Protein AF-A0A4Q5PNE0-F1 (afdb_monomer_lite)

Foldseek 3Di:
DPDVPVVVVVVVVVVVVPPPPPPPPPQDAPEEQPDFDDPVQQVVQVVVVCVVPDPPADPVDQKDWPDDQDWKWFAAPVRHIYIWGKTWMAGPVVVDDDDPDDGDTDIWTWGDDPPHIHTDDCPRDPVMPPDD

pLDDT: mean 78.74, std 17.41, range [45.41, 97.12]

Sequence (132 aa):
MKIAAQVVVIALAAMLASFGAQSAPAEKLLIGAGPLPSDARAKAAILKNLQSRSDDLDRKKPFRVLSGPTLATGNTFGGSIEQAWLMCIVLNAEKISPGPRQLEGRPVYLRSRGRDVVVVPADNWQDSSPKC

Radius of gyration: 25.46 Å; chains: 1; bounding box: 71×44×66 Å

Secondary structure (DSSP, 8-state):
--SSHHHHHHHHHTTGGG-----------SB---SPPPHHHHHHHHHHHHHTT-TT--SS--EEEEEEEEEEEEE-TTS-EEEEEEEEEEESGGGSPSS-----PEEEEEEEETTEEEEEPGGGGTT-BS--

Structure (mmCIF, N/CA/C/O backbone):
data_AF-A0A4Q5PNE0-F1
#
_entry.id   AF-A0A4Q5PNE0-F1
#
loop_
_atom_site.group_PDB
_atom_site.id
_atom_site.type_symbol
_atom_site.label_atom_id
_atom_site.label_alt_id
_atom_site.label_comp_id
_atom_site.label_asym_id
_atom_site.label_entity_id
_atom_site.label_seq_id
_atom_site.pdbx_PDB_ins_code
_atom_site.Cartn_x
_atom_site.Cartn_y
_atom_site.Cartn_z
_atom_site.occupancy
_atom_site.B_iso_or_equiv
_atom_site.auth_seq_id
_atom_site.auth_comp_id
_atom_site.auth_asym_id
_atom_site.auth_atom_id
_atom_site.pdbx_PDB_model_num
ATOM 1 N N . MET A 1 1 ? 56.564 31.619 -40.894 1.00 47.84 1 MET A N 1
ATOM 2 C CA . MET A 1 1 ? 56.207 30.334 -40.247 1.00 47.84 1 MET A CA 1
ATOM 3 C C . MET A 1 1 ? 55.262 30.590 -39.072 1.00 47.84 1 MET A C 1
ATOM 5 O O . MET A 1 1 ? 55.737 30.754 -37.963 1.00 47.84 1 MET A O 1
ATOM 9 N N . LYS A 1 2 ? 53.946 30.721 -39.295 1.00 47.00 2 LYS A N 1
ATOM 10 C CA . LYS A 1 2 ? 52.963 30.963 -38.208 1.00 47.00 2 LYS A CA 1
ATOM 11 C C . LYS A 1 2 ? 51.552 30.421 -38.502 1.00 47.00 2 LYS A C 1
ATOM 13 O O . LYS A 1 2 ? 50.599 30.849 -37.876 1.00 47.00 2 LYS A O 1
ATOM 18 N N . ILE A 1 3 ? 51.407 29.496 -39.457 1.00 48.62 3 ILE A N 1
ATOM 19 C CA . ILE A 1 3 ? 50.078 29.043 -39.922 1.00 48.62 3 ILE A CA 1
ATOM 20 C C . ILE A 1 3 ? 49.824 27.556 -39.602 1.00 48.62 3 ILE A C 1
ATOM 22 O O . ILE A 1 3 ? 48.686 27.149 -39.420 1.00 48.62 3 ILE A O 1
ATOM 26 N N . ALA A 1 4 ? 50.873 26.744 -39.417 1.00 47.47 4 ALA A N 1
ATOM 27 C CA . ALA A 1 4 ? 50.720 25.306 -39.166 1.00 47.47 4 ALA A CA 1
ATOM 28 C C . ALA A 1 4 ? 50.311 24.947 -37.720 1.00 47.47 4 ALA A C 1
ATOM 30 O O . ALA A 1 4 ? 49.753 23.881 -37.489 1.00 47.47 4 ALA A O 1
ATOM 31 N N . ALA A 1 5 ? 50.556 25.826 -36.740 1.00 48.59 5 ALA A N 1
ATOM 32 C CA . ALA A 1 5 ? 50.351 25.506 -35.322 1.00 48.59 5 ALA A CA 1
ATOM 33 C C . ALA A 1 5 ? 48.897 25.675 -34.835 1.00 48.59 5 ALA A C 1
ATOM 35 O O . ALA A 1 5 ? 48.521 25.076 -33.834 1.00 48.59 5 ALA A O 1
ATOM 36 N N . GLN A 1 6 ? 48.064 26.462 -35.527 1.00 45.41 6 GLN A N 1
ATOM 37 C CA . GLN A 1 6 ? 46.681 26.724 -35.093 1.00 45.41 6 GLN A CA 1
ATOM 38 C C . GLN A 1 6 ? 45.673 25.668 -35.562 1.00 45.41 6 GLN A C 1
ATOM 40 O O . GLN A 1 6 ? 44.632 25.502 -34.933 1.00 45.41 6 GLN A O 1
ATOM 45 N N . VAL A 1 7 ? 45.982 24.913 -36.620 1.00 47.47 7 VAL A N 1
ATOM 46 C CA . VAL A 1 7 ? 45.052 23.916 -37.182 1.00 47.47 7 VAL A CA 1
ATOM 47 C C . VAL A 1 7 ? 45.009 22.634 -36.338 1.00 47.47 7 VAL A C 1
ATOM 49 O O . VAL A 1 7 ? 43.976 21.978 -36.257 1.00 47.47 7 VAL A O 1
ATOM 52 N N . VAL A 1 8 ? 46.096 22.304 -35.634 1.00 48.59 8 VAL A N 1
ATOM 53 C CA . VAL A 1 8 ? 46.190 21.074 -34.824 1.00 48.59 8 VAL A CA 1
ATOM 54 C C . VAL A 1 8 ? 45.417 21.186 -33.502 1.00 48.59 8 VAL A C 1
ATOM 56 O O . VAL A 1 8 ? 44.861 20.202 -33.023 1.00 48.59 8 VAL A O 1
ATOM 59 N N . VAL A 1 9 ? 45.312 22.389 -32.930 1.00 47.66 9 VAL A N 1
ATOM 60 C CA . VAL A 1 9 ? 44.654 22.597 -31.626 1.00 47.66 9 VAL A CA 1
ATOM 61 C C . VAL A 1 9 ? 43.128 22.480 -31.728 1.00 47.66 9 VAL A C 1
ATOM 63 O O . VAL A 1 9 ? 42.483 21.983 -30.807 1.00 47.66 9 VAL A O 1
ATOM 66 N N . ILE A 1 10 ? 42.543 22.859 -32.867 1.00 49.69 10 ILE A N 1
ATOM 67 C CA . ILE A 1 10 ? 41.087 22.793 -33.074 1.00 49.69 10 ILE A CA 1
ATOM 68 C C . ILE A 1 10 ? 40.624 21.340 -33.286 1.00 49.69 10 ILE A C 1
ATOM 70 O O . ILE A 1 10 ? 39.533 20.970 -32.854 1.00 49.69 10 ILE A O 1
ATOM 74 N N . ALA A 1 11 ? 41.470 20.485 -33.870 1.00 47.22 11 ALA A N 1
ATOM 75 C CA . ALA A 1 11 ? 41.135 19.082 -34.113 1.00 47.22 11 ALA A CA 1
ATOM 76 C C . ALA A 1 11 ? 41.096 18.229 -32.827 1.00 47.22 11 ALA A C 1
ATOM 78 O O . ALA A 1 11 ? 40.322 17.276 -32.753 1.00 47.22 11 ALA A O 1
ATOM 79 N N . LEU A 1 12 ? 41.877 18.577 -31.795 1.00 47.09 12 LEU A N 1
ATOM 80 C CA . LEU A 1 12 ? 41.923 17.805 -30.546 1.00 47.09 12 LEU A CA 1
ATOM 81 C C . LEU A 1 12 ? 40.760 18.122 -29.586 1.00 47.09 12 LEU A C 1
ATOM 83 O O . LEU A 1 12 ? 40.341 17.257 -28.820 1.00 47.09 12 LEU A O 1
ATOM 87 N N . ALA A 1 13 ? 40.202 19.336 -29.642 1.00 48.44 13 ALA A N 1
ATOM 88 C CA . ALA A 1 13 ? 39.085 19.737 -28.781 1.00 48.44 13 ALA A CA 1
ATOM 89 C C . ALA A 1 13 ? 37.738 19.119 -29.208 1.00 48.44 13 ALA A C 1
ATOM 91 O O . ALA A 1 13 ? 36.840 18.964 -28.383 1.00 48.44 13 ALA A O 1
ATOM 92 N N . ALA A 1 14 ? 37.603 18.712 -30.474 1.00 50.16 14 ALA A N 1
ATOM 93 C CA . ALA A 1 14 ? 36.385 18.085 -30.986 1.00 50.16 14 ALA A CA 1
ATOM 94 C C . ALA A 1 14 ? 36.236 16.604 -30.580 1.00 50.16 14 ALA A C 1
ATOM 96 O O . ALA A 1 14 ? 35.124 16.080 -30.574 1.00 50.16 14 ALA A O 1
ATOM 97 N N . MET A 1 15 ? 37.325 15.922 -30.200 1.00 47.50 15 MET A N 1
ATOM 98 C CA . MET A 1 15 ? 37.279 14.489 -29.863 1.00 47.50 15 MET A CA 1
ATOM 99 C C . MET A 1 15 ? 36.901 14.202 -28.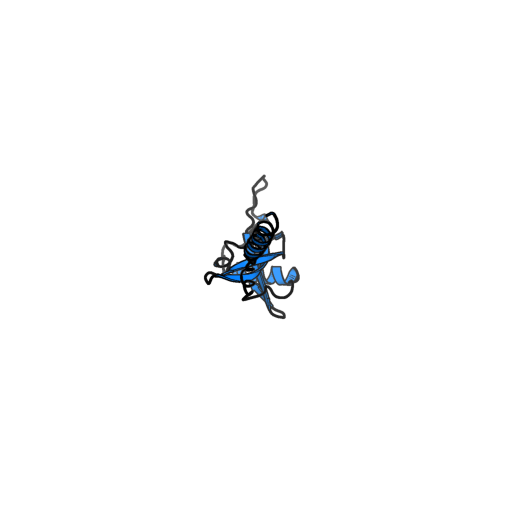401 1.00 47.50 15 MET A C 1
ATOM 101 O O . MET A 1 15 ? 36.433 13.107 -28.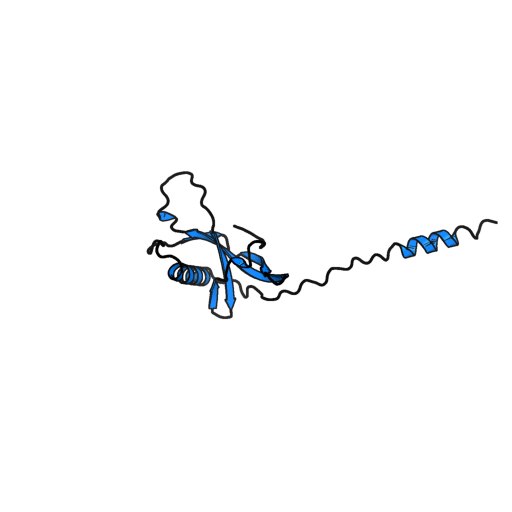102 1.00 47.50 15 MET A O 1
ATOM 105 N N . LEU A 1 16 ? 37.032 15.172 -27.489 1.00 48.91 16 LEU A N 1
ATOM 106 C CA . LEU A 1 16 ? 36.686 14.993 -26.068 1.00 48.91 16 LEU A CA 1
ATOM 107 C C . LEU A 1 16 ? 35.211 15.285 -25.744 1.00 48.91 16 LEU A C 1
ATOM 109 O O . LEU A 1 16 ? 34.746 14.944 -24.661 1.00 48.91 16 LEU A O 1
ATOM 113 N N . ALA A 1 17 ? 34.451 15.858 -26.681 1.00 49.06 17 ALA A N 1
ATOM 114 C CA . ALA A 1 17 ? 33.029 16.160 -26.490 1.00 49.06 17 ALA A CA 1
ATOM 115 C C . ALA A 1 17 ? 32.094 14.960 -26.756 1.00 49.06 17 ALA A C 1
ATOM 117 O O . ALA A 1 17 ? 30.879 15.090 -26.641 1.00 49.06 17 ALA A O 1
ATOM 118 N N . SER A 1 18 ? 32.648 13.792 -27.103 1.00 48.19 18 SER A N 1
ATOM 119 C CA . SER A 1 18 ? 31.881 12.597 -27.493 1.00 48.19 18 SER A CA 1
ATOM 120 C C . SER A 1 18 ? 31.853 11.501 -26.427 1.00 48.19 18 SER A C 1
ATOM 122 O O . SER A 1 18 ? 31.529 10.355 -26.738 1.00 48.19 18 SER A O 1
ATOM 124 N N . PHE A 1 19 ? 32.129 11.822 -25.158 1.00 50.69 19 PHE A N 1
ATOM 125 C CA . PHE A 1 19 ? 31.624 10.994 -24.061 1.00 50.69 19 PHE A CA 1
ATOM 126 C C . PHE A 1 19 ? 30.126 11.245 -23.966 1.00 50.69 19 PHE A C 1
ATOM 128 O O . PHE A 1 19 ? 29.643 12.011 -23.133 1.00 50.69 19 PHE A O 1
ATOM 135 N N . GLY A 1 20 ? 29.405 10.639 -24.912 1.00 49.00 20 GLY A N 1
ATOM 136 C CA . GLY A 1 20 ? 27.964 10.570 -24.890 1.00 49.00 20 GLY A CA 1
ATOM 137 C C . GLY A 1 20 ? 27.562 10.127 -23.499 1.00 49.00 20 GLY A C 1
ATOM 138 O O . GLY A 1 20 ? 28.020 9.091 -23.012 1.00 49.00 20 GLY A O 1
ATOM 139 N N . ALA A 1 21 ? 26.730 10.940 -22.859 1.00 51.75 21 ALA A N 1
ATOM 140 C CA . ALA A 1 21 ? 25.898 10.466 -21.782 1.00 51.75 21 ALA A CA 1
ATOM 141 C C . ALA A 1 21 ? 25.139 9.263 -22.351 1.00 51.75 21 ALA A C 1
ATOM 143 O O . ALA A 1 21 ? 24.149 9.419 -23.064 1.00 51.75 21 ALA A O 1
ATOM 144 N N . GLN A 1 22 ? 25.659 8.058 -22.117 1.00 49.38 22 GLN A N 1
ATOM 145 C CA . GLN A 1 22 ? 24.880 6.848 -22.265 1.00 49.38 22 GLN A CA 1
ATOM 146 C C . GLN A 1 22 ? 23.806 6.994 -21.200 1.00 49.38 22 GLN A C 1
ATOM 148 O O . GLN A 1 22 ? 24.036 6.714 -20.025 1.00 49.38 22 GLN A O 1
ATOM 153 N N . SER A 1 23 ? 22.654 7.540 -21.590 1.00 49.91 23 SER A N 1
ATOM 154 C CA . SER A 1 23 ? 21.445 7.373 -20.808 1.00 49.91 23 SER A CA 1
ATOM 155 C C . SER A 1 23 ? 21.320 5.868 -20.632 1.00 49.91 23 SER A C 1
ATOM 157 O O . SER A 1 23 ? 21.139 5.158 -21.627 1.00 49.91 23 SER A O 1
ATOM 159 N N . ALA A 1 24 ? 21.513 5.380 -19.404 1.00 56.56 24 ALA A N 1
ATOM 160 C CA . ALA A 1 24 ? 21.226 3.995 -19.077 1.00 56.56 24 ALA A CA 1
ATOM 161 C C . ALA A 1 24 ? 19.863 3.654 -19.703 1.00 56.56 24 ALA A C 1
ATOM 163 O O . ALA A 1 24 ? 18.970 4.514 -19.678 1.00 56.56 24 ALA A O 1
ATOM 164 N N . PRO A 1 25 ? 19.713 2.484 -20.352 1.00 57.50 25 PRO A N 1
ATOM 165 C CA . PRO A 1 25 ? 18.452 2.133 -20.986 1.00 57.50 25 PRO A CA 1
ATOM 166 C C . PRO A 1 25 ? 17.343 2.344 -19.960 1.00 57.50 25 PRO A C 1
ATOM 168 O O . PRO A 1 25 ? 17.481 1.886 -18.827 1.00 57.50 25 PRO A O 1
ATOM 171 N N . ALA A 1 26 ? 16.306 3.100 -20.337 1.00 60.50 26 ALA A N 1
ATOM 172 C CA . ALA A 1 26 ? 15.189 3.399 -19.452 1.00 60.50 26 ALA A CA 1
ATOM 173 C C . ALA A 1 26 ? 14.697 2.078 -18.857 1.00 60.50 26 ALA A C 1
ATOM 175 O O . ALA A 1 26 ? 14.214 1.204 -19.582 1.00 60.50 26 ALA A O 1
ATOM 176 N N . GLU A 1 27 ? 14.928 1.907 -17.559 1.00 66.38 27 GLU A N 1
ATOM 177 C CA . GLU A 1 27 ? 14.713 0.641 -16.883 1.00 66.38 27 GLU A CA 1
ATOM 178 C C . GLU A 1 27 ? 13.228 0.287 -17.009 1.00 66.38 27 GLU A C 1
ATOM 180 O O . GLU A 1 27 ? 12.336 1.060 -16.649 1.00 66.38 27 GLU A O 1
ATOM 185 N N . LYS A 1 28 ? 12.950 -0.834 -17.680 1.00 75.62 28 LYS A N 1
ATOM 186 C CA . LYS A 1 28 ? 11.604 -1.145 -18.156 1.00 75.62 28 LYS A CA 1
ATOM 187 C C . LYS A 1 28 ? 10.711 -1.480 -16.964 1.00 75.62 28 LYS A C 1
ATOM 189 O O . LYS A 1 28 ? 10.942 -2.471 -16.277 1.00 75.62 28 LYS A O 1
ATOM 194 N N . LEU A 1 29 ? 9.646 -0.699 -16.780 1.00 82.19 29 LEU A N 1
ATOM 195 C CA . LEU A 1 29 ? 8.581 -1.014 -15.831 1.00 82.19 29 LEU A CA 1
ATOM 196 C C . LEU A 1 29 ? 7.970 -2.379 -16.177 1.00 82.19 29 LEU A C 1
ATOM 198 O O . LEU A 1 29 ? 7.362 -2.544 -17.239 1.00 82.19 29 LEU A O 1
ATOM 202 N N . LEU A 1 30 ? 8.117 -3.346 -15.274 1.00 86.25 30 LEU A N 1
ATOM 203 C CA . LEU A 1 30 ? 7.614 -4.704 -15.457 1.00 86.25 30 LEU A CA 1
ATOM 204 C C . LEU A 1 30 ? 6.118 -4.788 -15.144 1.00 86.25 30 LEU A C 1
ATOM 206 O O . LEU A 1 30 ? 5.353 -5.371 -15.912 1.00 86.25 30 LEU A O 1
ATOM 210 N N . ILE A 1 31 ? 5.693 -4.189 -14.025 1.00 88.94 31 ILE A N 1
ATOM 211 C CA . ILE A 1 31 ? 4.295 -4.194 -13.576 1.00 88.94 31 ILE A CA 1
ATOM 212 C C . ILE A 1 31 ? 3.906 -2.815 -13.045 1.00 88.94 31 ILE A C 1
ATOM 214 O O . ILE A 1 31 ? 4.467 -2.338 -12.062 1.00 88.94 31 ILE A O 1
ATOM 218 N N . GLY A 1 32 ? 2.894 -2.200 -13.661 1.00 92.00 32 GLY A N 1
ATOM 219 C CA . GLY A 1 32 ? 2.304 -0.941 -13.202 1.00 92.00 32 GLY A CA 1
ATOM 220 C C . GLY A 1 32 ? 1.333 -1.103 -12.024 1.00 92.00 32 GLY A C 1
ATOM 221 O O . GLY A 1 32 ? 0.766 -2.176 -11.804 1.00 92.00 32 GLY A O 1
ATOM 222 N N . ALA A 1 33 ? 1.072 -0.008 -11.302 1.00 94.38 33 ALA A N 1
ATOM 223 C CA . ALA A 1 33 ? 0.111 0.018 -10.191 1.00 94.38 33 ALA A CA 1
ATOM 224 C C . ALA A 1 33 ? -1.358 -0.153 -10.638 1.00 94.38 33 ALA A C 1
ATOM 226 O O . ALA A 1 33 ? -2.225 -0.510 -9.834 1.00 94.38 33 ALA A O 1
ATOM 227 N N . GLY A 1 34 ? -1.637 0.105 -11.919 1.00 95.38 34 GLY A N 1
ATOM 228 C CA . GLY A 1 34 ? -2.989 0.250 -12.455 1.00 95.38 34 GLY A CA 1
ATOM 229 C C . GLY A 1 34 ? -3.635 1.586 -12.057 1.00 95.38 34 GLY A C 1
ATOM 230 O O . GLY A 1 34 ? -2.971 2.440 -11.468 1.00 95.38 34 GLY A O 1
ATOM 231 N N . PRO A 1 35 ? -4.928 1.792 -12.362 1.00 96.00 35 PRO A N 1
ATOM 232 C CA . PRO A 1 35 ? -5.642 3.021 -12.008 1.00 96.00 35 PRO A CA 1
ATOM 233 C C . PRO A 1 35 ? -5.639 3.291 -10.497 1.00 96.00 35 PRO A C 1
ATOM 235 O O . PRO A 1 35 ? -5.646 2.349 -9.701 1.00 96.00 35 PRO A O 1
ATOM 238 N N . LEU A 1 36 ? -5.685 4.564 -10.097 1.00 96.25 36 LEU A N 1
ATOM 239 C CA . LEU A 1 36 ? -5.804 4.952 -8.689 1.00 96.25 36 LEU A CA 1
ATOM 240 C C . LEU A 1 36 ? -7.082 4.337 -8.082 1.00 96.25 36 LEU A C 1
ATOM 242 O O . LEU A 1 36 ? -8.177 4.582 -8.599 1.00 96.25 36 LEU A O 1
ATOM 246 N N . PRO A 1 37 ? -6.986 3.521 -7.016 1.00 96.25 37 PRO A N 1
ATOM 247 C CA . PRO A 1 37 ? -8.165 2.965 -6.376 1.00 96.25 37 PRO A CA 1
ATOM 248 C C . PRO A 1 37 ? -8.905 4.048 -5.588 1.00 96.25 37 PRO A C 1
ATOM 250 O O . PRO A 1 37 ? -8.297 4.885 -4.931 1.00 96.25 37 PRO A O 1
ATOM 253 N N . SER A 1 38 ? -10.236 3.982 -5.575 1.00 95.06 38 SER A N 1
ATOM 254 C CA . SER A 1 38 ? -11.033 4.750 -4.612 1.00 95.06 38 SER A CA 1
ATOM 255 C C . SER A 1 38 ? -10.731 4.293 -3.181 1.00 95.06 38 SER A C 1
ATOM 257 O O . SER A 1 38 ? -10.587 3.083 -2.959 1.00 95.06 38 SER A O 1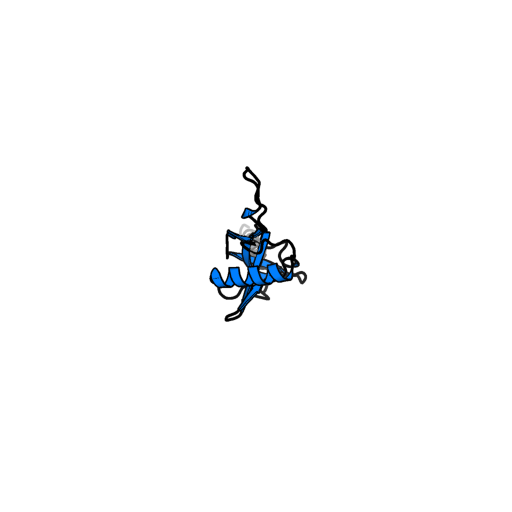
ATOM 259 N N . ASP A 1 39 ? -10.814 5.201 -2.211 1.00 93.12 39 ASP A N 1
ATOM 260 C CA . ASP A 1 39 ? -10.661 4.913 -0.778 1.00 93.12 39 ASP A CA 1
ATOM 261 C C . ASP A 1 39 ? -11.452 3.694 -0.300 1.00 93.12 39 ASP A C 1
ATOM 263 O O . ASP A 1 39 ? -10.929 2.861 0.437 1.00 93.12 39 ASP A O 1
ATOM 267 N N . ALA A 1 40 ? -12.713 3.565 -0.724 1.00 93.94 40 ALA A N 1
ATOM 268 C CA . ALA A 1 40 ? -13.576 2.460 -0.313 1.00 93.94 40 ALA A CA 1
ATOM 269 C C . ALA A 1 40 ? -13.021 1.099 -0.768 1.00 93.94 40 ALA A C 1
ATOM 271 O O . ALA A 1 40 ? -12.930 0.164 0.027 1.00 93.94 40 ALA A O 1
ATOM 272 N N . ARG A 1 41 ? -12.593 1.000 -2.033 1.00 96.06 41 ARG A N 1
ATOM 273 C CA . ARG A 1 41 ? -12.001 -0.227 -2.594 1.00 96.06 41 ARG A CA 1
ATOM 274 C C . ARG A 1 41 ? -10.651 -0.549 -1.965 1.00 96.06 41 ARG A C 1
ATOM 276 O O . ARG A 1 41 ? -10.404 -1.703 -1.630 1.00 96.06 41 ARG A O 1
ATOM 283 N N . ALA A 1 42 ? -9.807 0.462 -1.767 1.00 96.38 42 ALA A N 1
ATOM 284 C CA . ALA A 1 42 ? -8.520 0.292 -1.107 1.00 96.38 42 ALA A CA 1
ATOM 285 C C . ALA A 1 42 ? -8.700 -0.226 0.329 1.00 96.38 42 ALA A C 1
ATOM 287 O O . ALA A 1 42 ? -8.136 -1.257 0.692 1.00 96.38 42 ALA A O 1
ATOM 288 N N . LYS A 1 43 ? -9.572 0.414 1.120 1.00 95.00 43 LYS A N 1
ATOM 289 C CA . LYS A 1 43 ? -9.881 -0.013 2.493 1.00 95.00 43 LYS A CA 1
ATOM 290 C C . LYS A 1 43 ? -10.465 -1.425 2.545 1.00 95.00 43 LYS A C 1
ATOM 292 O O . LYS A 1 43 ? -10.070 -2.197 3.413 1.00 95.00 43 LYS A O 1
ATOM 297 N N . ALA A 1 44 ? -11.353 -1.781 1.615 1.00 94.88 44 ALA A N 1
ATOM 298 C CA . ALA A 1 44 ? -11.909 -3.130 1.530 1.00 94.88 44 ALA A CA 1
ATOM 299 C C . ALA A 1 44 ? -10.826 -4.187 1.239 1.00 94.88 44 ALA A C 1
ATOM 301 O O . ALA A 1 44 ? -10.801 -5.235 1.885 1.00 94.88 44 ALA A O 1
ATOM 302 N N . ALA A 1 45 ? -9.900 -3.901 0.318 1.00 95.94 45 ALA A N 1
ATOM 303 C CA . ALA A 1 45 ? -8.782 -4.790 0.003 1.00 95.94 45 ALA A CA 1
ATOM 304 C C . ALA A 1 45 ? -7.824 -4.964 1.194 1.00 95.94 45 ALA A C 1
ATOM 306 O O . ALA A 1 45 ? -7.439 -6.090 1.517 1.00 95.94 45 ALA A O 1
ATOM 307 N N . ILE A 1 46 ? -7.488 -3.864 1.880 1.00 95.06 46 ILE A N 1
ATOM 308 C CA . ILE A 1 46 ? -6.659 -3.880 3.094 1.00 95.06 46 ILE A CA 1
ATOM 309 C C . ILE A 1 46 ? -7.336 -4.715 4.181 1.00 95.06 46 ILE A C 1
ATOM 311 O O . ILE A 1 46 ? -6.709 -5.620 4.726 1.00 95.06 46 ILE A O 1
ATOM 315 N N . LEU A 1 47 ? -8.620 -4.462 4.457 1.00 93.12 47 LEU A N 1
ATOM 316 C CA . LEU A 1 47 ? -9.393 -5.198 5.457 1.00 93.12 47 LEU A CA 1
ATOM 317 C C . LEU A 1 47 ? -9.387 -6.703 5.179 1.00 93.12 47 LEU A C 1
ATOM 319 O O . LEU A 1 47 ? -9.050 -7.485 6.067 1.00 93.12 47 LEU A O 1
ATOM 323 N N . LYS A 1 48 ? -9.707 -7.096 3.941 1.00 93.00 48 LYS A N 1
ATOM 324 C CA . LYS A 1 48 ? -9.726 -8.500 3.518 1.00 93.00 48 LYS A CA 1
ATOM 325 C C . LYS A 1 48 ? -8.362 -9.167 3.720 1.00 93.00 48 LYS A C 1
ATOM 327 O O . LYS A 1 48 ? -8.294 -10.278 4.237 1.00 93.00 48 LYS A O 1
ATOM 332 N N . ASN A 1 49 ? -7.277 -8.491 3.339 1.00 92.69 49 ASN A N 1
ATOM 333 C CA . ASN A 1 49 ? -5.924 -9.017 3.520 1.00 92.69 49 ASN A CA 1
ATOM 334 C C . ASN A 1 49 ? -5.552 -9.150 5.004 1.00 92.69 49 ASN A C 1
ATOM 336 O O . ASN A 1 49 ? -4.994 -10.167 5.406 1.00 92.69 49 ASN A O 1
ATOM 340 N N . LEU A 1 50 ? -5.877 -8.149 5.822 1.00 90.75 50 LEU A N 1
ATOM 341 C CA . LEU A 1 50 ? -5.595 -8.158 7.256 1.00 90.75 50 LEU A CA 1
ATOM 342 C C . LEU A 1 50 ? -6.329 -9.305 7.966 1.00 90.75 50 LEU A C 1
ATOM 344 O O . LEU A 1 50 ? -5.694 -10.074 8.683 1.00 90.75 50 LEU A O 1
ATOM 348 N N . GLN A 1 51 ? -7.624 -9.481 7.694 1.00 88.19 51 GLN A N 1
ATOM 349 C CA . GLN A 1 51 ? -8.434 -10.564 8.268 1.00 88.19 51 GLN A CA 1
ATOM 350 C C . GLN A 1 51 ? -7.893 -11.963 7.946 1.00 88.19 51 GLN A C 1
ATOM 352 O O . GLN A 1 51 ? -8.081 -12.878 8.735 1.00 88.19 51 GLN A O 1
ATOM 357 N N . SER A 1 52 ? -7.210 -12.133 6.810 1.00 85.00 52 SER A N 1
ATOM 358 C CA . SER A 1 52 ? -6.594 -13.415 6.441 1.00 85.00 52 SER A CA 1
ATOM 359 C C . SER A 1 52 ? -5.249 -13.700 7.121 1.00 85.00 52 SER A C 1
ATOM 361 O O . SER A 1 52 ? -4.730 -14.802 6.978 1.00 85.00 52 SER A O 1
ATOM 363 N N . ARG A 1 53 ? -4.650 -12.712 7.802 1.00 80.19 53 ARG A N 1
ATOM 364 C CA . ARG A 1 53 ? -3.253 -12.776 8.269 1.00 80.19 53 ARG A CA 1
ATOM 365 C C . ARG A 1 53 ? -3.053 -12.521 9.760 1.00 80.19 53 ARG A C 1
ATOM 367 O O . ARG A 1 53 ? -1.925 -12.654 10.223 1.00 80.19 53 ARG A O 1
ATOM 374 N N . SER A 1 54 ? -4.066 -12.070 10.497 1.00 73.06 54 SER A N 1
ATOM 375 C CA . SER A 1 54 ? -3.871 -11.656 11.887 1.00 73.06 54 SER A CA 1
ATOM 376 C C . SER A 1 54 ? -5.094 -11.936 12.748 1.00 73.06 54 SER A C 1
ATOM 378 O O . SER A 1 54 ? -6.163 -11.362 12.539 1.00 73.06 54 SER A O 1
ATOM 380 N N . ASP A 1 55 ? -4.890 -12.783 13.754 1.00 71.88 55 ASP A N 1
ATOM 381 C CA . ASP A 1 55 ? -5.914 -13.160 14.731 1.00 71.88 55 ASP A CA 1
ATOM 382 C C . ASP A 1 55 ? -6.158 -12.060 15.786 1.00 71.88 55 ASP A C 1
ATOM 384 O O . ASP A 1 55 ? -7.239 -11.982 16.368 1.00 71.88 55 ASP A O 1
ATOM 388 N N . ASP A 1 56 ? -5.201 -11.140 15.960 1.00 71.88 56 ASP A N 1
ATOM 389 C CA . ASP A 1 56 ? -5.217 -10.073 16.978 1.00 71.88 56 ASP A CA 1
ATOM 390 C C . ASP A 1 56 ? -5.835 -8.744 16.504 1.00 71.88 56 ASP A C 1
ATOM 392 O O . ASP A 1 56 ? -5.776 -7.708 17.189 1.00 71.88 56 ASP A O 1
ATOM 396 N N . LEU A 1 57 ? -6.435 -8.734 15.315 1.00 80.06 57 LEU A N 1
ATOM 397 C CA . LEU A 1 57 ? -7.103 -7.546 14.794 1.00 80.06 57 LEU A CA 1
ATOM 398 C C . LEU A 1 57 ? -8.353 -7.218 15.605 1.00 80.06 57 LEU A C 1
ATOM 400 O O . LEU A 1 57 ? -9.218 -8.058 15.860 1.00 80.06 57 LEU A O 1
ATOM 404 N N . ASP A 1 58 ? -8.490 -5.946 15.966 1.00 78.00 58 ASP A N 1
ATOM 405 C CA . ASP A 1 58 ? -9.749 -5.423 16.466 1.00 78.00 58 ASP A CA 1
ATOM 406 C C . ASP A 1 58 ? -10.824 -5.567 15.383 1.00 78.00 58 ASP A C 1
ATOM 408 O O . ASP A 1 58 ? -10.762 -4.937 14.327 1.00 78.00 58 ASP A O 1
ATOM 412 N N . ARG A 1 59 ? -11.837 -6.395 15.650 1.00 74.81 59 ARG A N 1
ATOM 413 C CA . ARG A 1 59 ? -12.916 -6.661 14.693 1.00 74.81 59 ARG A CA 1
ATOM 414 C C . ARG A 1 59 ? -13.768 -5.429 14.389 1.00 74.81 59 ARG A C 1
ATOM 416 O O . ARG A 1 59 ? -14.380 -5.386 13.325 1.00 74.81 59 ARG A O 1
ATOM 423 N N . LYS A 1 60 ? -13.833 -4.445 15.293 1.00 78.56 60 LYS A N 1
ATOM 424 C CA . LYS A 1 60 ? -14.613 -3.217 15.086 1.00 78.56 60 LYS A CA 1
ATOM 425 C C . LYS A 1 60 ? -13.842 -2.222 14.229 1.00 78.56 60 LYS A C 1
ATOM 427 O O . LYS A 1 60 ? -14.411 -1.672 13.289 1.00 78.56 60 LYS A O 1
ATOM 432 N N . LYS A 1 61 ? -12.564 -1.991 14.545 1.00 80.38 61 LYS A N 1
ATOM 433 C CA . LYS A 1 61 ? -11.698 -1.040 13.823 1.00 80.38 61 LYS A CA 1
ATOM 434 C C . LYS A 1 61 ? -10.274 -1.586 13.679 1.00 80.38 61 LYS A C 1
ATOM 436 O O . LYS A 1 61 ? -9.373 -1.187 14.418 1.00 80.38 61 LYS A O 1
ATOM 441 N N . PRO A 1 62 ? -10.059 -2.474 12.697 1.00 85.44 62 PRO A N 1
ATOM 442 C CA . PRO A 1 62 ? -8.803 -3.208 12.562 1.00 85.44 62 PRO A CA 1
ATOM 443 C C . PRO A 1 62 ? -7.634 -2.314 12.147 1.00 85.44 62 PRO A C 1
ATOM 445 O O . PRO A 1 62 ? -6.487 -2.599 12.484 1.00 85.44 62 PRO A O 1
ATOM 448 N N . PHE A 1 63 ? -7.904 -1.217 11.433 1.00 91.00 63 PHE A N 1
ATOM 449 C CA . PHE A 1 63 ? -6.884 -0.250 11.049 1.00 91.00 63 PHE A CA 1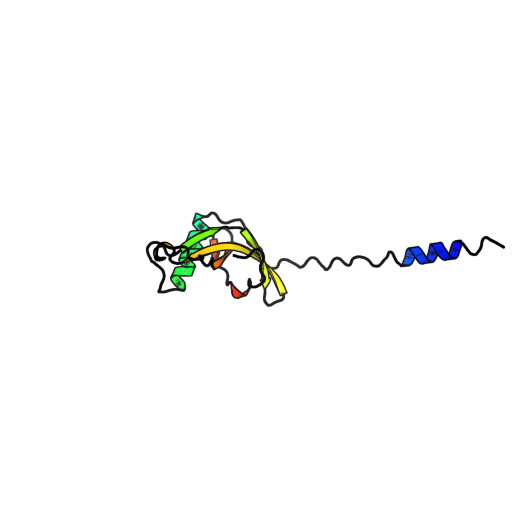
ATOM 450 C C . PHE A 1 63 ? -7.456 1.151 10.817 1.00 91.00 63 PHE A C 1
ATOM 452 O O . PHE A 1 63 ? -8.656 1.333 10.600 1.00 91.00 63 PHE A O 1
ATOM 459 N N . ARG A 1 64 ? -6.560 2.137 10.799 1.00 90.56 64 ARG A N 1
ATOM 460 C CA . ARG A 1 64 ? -6.801 3.511 10.351 1.00 90.56 64 ARG A CA 1
ATOM 461 C C . ARG A 1 64 ? -5.804 3.861 9.250 1.00 90.56 64 ARG A C 1
ATOM 463 O O . ARG A 1 64 ? -4.639 3.498 9.346 1.00 90.56 64 ARG A O 1
ATOM 470 N N . VAL A 1 65 ? -6.252 4.587 8.230 1.00 92.88 65 VAL A N 1
ATOM 471 C CA . VAL A 1 65 ? -5.371 5.153 7.197 1.00 92.88 65 VAL A CA 1
ATOM 472 C C . VAL A 1 65 ? -4.736 6.441 7.723 1.00 92.88 65 VAL A C 1
ATOM 474 O O . VAL A 1 65 ? -5.451 7.312 8.222 1.00 92.88 65 VAL A O 1
ATOM 477 N N . LEU A 1 66 ? -3.413 6.548 7.610 1.00 91.81 66 LEU A N 1
ATOM 478 C CA . LEU A 1 66 ? -2.640 7.763 7.870 1.00 91.81 66 LEU A CA 1
ATOM 479 C C . LEU A 1 66 ? -2.471 8.603 6.601 1.00 91.81 66 LEU A C 1
ATOM 481 O O . LEU A 1 66 ? -2.641 9.817 6.652 1.00 91.81 66 LEU A O 1
ATOM 485 N N . SER A 1 67 ? -2.137 7.964 5.476 1.00 92.69 67 SER A N 1
ATOM 486 C CA . SER A 1 67 ? -1.860 8.636 4.200 1.00 92.69 67 SER A CA 1
ATOM 487 C C . SER A 1 67 ? -1.987 7.690 2.995 1.00 92.69 67 SER A C 1
ATOM 489 O O . SER A 1 67 ? -2.120 6.469 3.148 1.00 92.69 67 SER A O 1
ATOM 491 N N . GLY A 1 68 ? -1.929 8.270 1.793 1.00 92.00 68 GLY A N 1
ATOM 492 C CA . GLY A 1 68 ? -2.077 7.581 0.508 1.00 92.00 68 GLY A CA 1
ATOM 493 C C . GLY A 1 68 ? -3.517 7.603 -0.033 1.00 92.00 68 GLY A C 1
ATOM 494 O O . GLY A 1 68 ? -4.400 8.157 0.623 1.00 92.00 68 GLY A O 1
ATOM 495 N N . PRO A 1 69 ? -3.770 7.001 -1.213 1.00 94.31 69 PRO A N 1
ATOM 496 C CA . PRO A 1 69 ? -2.832 6.201 -2.001 1.00 94.31 69 PRO A CA 1
ATOM 497 C C . PRO A 1 69 ? -1.833 7.068 -2.782 1.00 94.31 69 PRO A C 1
ATOM 499 O O . PRO A 1 69 ? -2.230 7.934 -3.557 1.00 94.31 69 PRO A O 1
ATOM 502 N N . THR A 1 70 ? -0.539 6.800 -2.614 1.00 95.88 70 THR A N 1
ATOM 503 C CA . THR A 1 70 ? 0.547 7.486 -3.337 1.00 95.88 70 THR A CA 1
ATOM 504 C C . THR A 1 70 ? 1.259 6.490 -4.238 1.00 95.88 70 THR A C 1
ATOM 506 O O . THR A 1 70 ? 1.448 5.341 -3.848 1.00 95.88 70 THR A O 1
ATOM 509 N N . LEU A 1 71 ? 1.644 6.889 -5.451 1.00 95.31 71 LEU A N 1
ATOM 510 C CA . LEU A 1 71 ? 2.365 5.988 -6.347 1.00 95.31 71 LEU A CA 1
ATOM 511 C C . LEU A 1 71 ? 3.758 5.708 -5.774 1.00 95.31 71 LEU A C 1
ATOM 513 O O . LEU A 1 71 ? 4.566 6.624 -5.645 1.00 95.31 71 LEU A O 1
ATOM 517 N N . ALA A 1 72 ? 4.020 4.449 -5.441 1.00 94.12 72 ALA A N 1
ATOM 518 C CA . ALA A 1 72 ? 5.330 3.969 -5.050 1.00 94.12 72 ALA A CA 1
ATOM 519 C C . ALA A 1 72 ? 5.969 3.209 -6.206 1.00 94.12 72 ALA A C 1
ATOM 521 O O . ALA A 1 72 ? 5.311 2.427 -6.900 1.00 94.12 72 ALA A O 1
ATOM 522 N N . THR A 1 73 ? 7.263 3.444 -6.385 1.00 92.00 73 THR A N 1
ATOM 523 C CA . THR A 1 73 ? 8.108 2.700 -7.317 1.00 92.00 73 THR A CA 1
ATOM 524 C C . THR A 1 73 ? 9.120 1.918 -6.496 1.00 92.00 73 THR A C 1
ATOM 526 O O . THR A 1 73 ? 9.711 2.473 -5.569 1.00 92.00 73 THR A O 1
ATOM 529 N N . GLY A 1 74 ? 9.275 0.632 -6.785 1.00 87.69 74 GLY A N 1
ATOM 530 C CA . GLY A 1 74 ? 10.202 -0.254 -6.089 1.00 87.69 74 GLY A CA 1
ATOM 531 C C . GLY A 1 74 ? 10.816 -1.269 -7.042 1.00 87.69 74 GLY A C 1
ATOM 532 O O . GLY A 1 74 ? 10.338 -1.443 -8.163 1.00 87.69 74 GLY A O 1
ATOM 533 N N . ASN A 1 75 ? 11.863 -1.940 -6.577 1.00 85.00 75 ASN A N 1
ATOM 534 C CA . ASN A 1 75 ? 12.559 -2.962 -7.343 1.00 85.00 75 ASN A CA 1
ATOM 535 C C . ASN A 1 75 ? 12.181 -4.344 -6.822 1.00 85.00 75 ASN A C 1
ATOM 537 O O . ASN A 1 75 ? 12.245 -4.621 -5.627 1.00 85.00 75 ASN A O 1
ATOM 541 N N . THR A 1 76 ? 11.812 -5.231 -7.736 1.00 74.81 76 THR A N 1
ATOM 542 C CA . THR A 1 76 ? 11.683 -6.656 -7.421 1.00 74.81 76 THR A CA 1
ATOM 543 C C . THR A 1 76 ? 13.042 -7.265 -7.101 1.00 74.81 76 THR A C 1
ATOM 545 O O . THR A 1 76 ? 14.081 -6.751 -7.514 1.00 74.81 76 THR A O 1
ATOM 548 N N . PHE A 1 77 ? 13.036 -8.439 -6.465 1.00 70.19 77 PHE A N 1
ATOM 549 C CA . PHE A 1 77 ? 14.248 -9.239 -6.271 1.00 70.19 77 PHE A CA 1
ATOM 550 C C . PHE A 1 77 ? 15.011 -9.514 -7.586 1.00 70.19 77 PHE A C 1
ATOM 552 O O . PHE A 1 77 ? 16.232 -9.609 -7.587 1.00 70.19 77 PHE A O 1
ATOM 559 N N . GLY A 1 78 ? 14.305 -9.596 -8.721 1.00 74.06 78 GLY A N 1
ATOM 560 C CA . GLY A 1 78 ? 14.900 -9.762 -10.052 1.00 74.06 78 GLY A CA 1
ATOM 561 C C . GLY A 1 78 ? 15.456 -8.477 -10.678 1.00 74.06 78 GLY A C 1
ATOM 562 O O . GLY A 1 78 ? 15.722 -8.473 -11.877 1.00 74.06 78 GLY A O 1
ATOM 563 N N . GLY A 1 79 ? 15.567 -7.382 -9.917 1.00 76.62 79 GLY A N 1
ATOM 564 C CA . GLY A 1 79 ? 16.095 -6.101 -10.396 1.00 76.62 79 GLY A CA 1
ATOM 565 C C . GLY A 1 79 ? 15.202 -5.404 -11.423 1.00 76.62 79 GLY A C 1
ATOM 566 O O . GLY A 1 79 ? 15.684 -4.594 -12.196 1.00 76.62 79 GLY A O 1
ATOM 567 N N . SER A 1 80 ? 13.915 -5.754 -11.488 1.00 84.25 80 SER A N 1
ATOM 568 C CA . SER A 1 80 ? 12.952 -5.068 -12.357 1.00 84.25 80 SER A CA 1
ATOM 569 C C . SER A 1 80 ? 12.155 -4.036 -11.573 1.00 84.25 80 SER A C 1
ATOM 571 O O . SER A 1 80 ? 11.700 -4.339 -10.465 1.00 84.25 80 SER A O 1
ATOM 573 N N . ILE A 1 81 ? 11.907 -2.876 -12.185 1.00 88.06 81 ILE A N 1
ATOM 574 C CA . ILE A 1 81 ? 11.052 -1.832 -11.617 1.00 88.06 81 ILE A CA 1
ATOM 575 C C . ILE A 1 81 ? 9.586 -2.267 -11.638 1.00 88.06 81 ILE A C 1
ATOM 577 O O . ILE A 1 81 ? 9.044 -2.711 -12.656 1.00 88.06 81 ILE A O 1
ATOM 581 N N . GLU A 1 82 ? 8.915 -2.051 -10.516 1.00 91.44 82 GLU A N 1
ATOM 582 C CA . GLU A 1 82 ? 7.486 -2.230 -10.330 1.00 91.44 82 GLU A CA 1
ATOM 583 C C . GLU A 1 82 ? 6.845 -0.992 -9.693 1.00 91.44 82 GLU A C 1
ATOM 585 O O . GLU A 1 82 ? 7.475 -0.234 -8.956 1.00 91.44 82 GLU A O 1
ATOM 590 N N . GLN A 1 83 ? 5.547 -0.812 -9.943 1.00 94.31 83 GLN A N 1
ATOM 591 C CA . GLN A 1 83 ? 4.725 0.212 -9.303 1.00 94.31 83 GLN A CA 1
ATOM 592 C C . GLN A 1 83 ? 3.541 -0.389 -8.541 1.00 94.31 83 GLN A C 1
ATOM 594 O O . GLN A 1 83 ? 2.963 -1.418 -8.924 1.00 94.31 83 GLN A O 1
ATOM 599 N N . ALA A 1 84 ? 3.199 0.269 -7.439 1.00 95.75 84 ALA A N 1
ATOM 600 C CA . ALA A 1 84 ? 2.036 -0.012 -6.611 1.00 95.75 84 ALA A CA 1
ATOM 601 C C . ALA A 1 84 ? 1.556 1.280 -5.944 1.00 95.75 84 ALA A C 1
ATOM 603 O O . ALA A 1 84 ? 2.291 2.256 -5.826 1.00 95.75 84 ALA A O 1
ATOM 604 N N . TRP A 1 85 ? 0.311 1.286 -5.490 1.00 96.94 85 TRP A N 1
ATOM 605 C CA . TRP A 1 85 ? -0.217 2.351 -4.651 1.00 96.94 85 TRP A CA 1
ATOM 606 C C . TRP A 1 85 ? 0.140 2.068 -3.196 1.00 96.94 85 TRP A C 1
ATOM 608 O O . TRP A 1 85 ? -0.320 1.079 -2.630 1.00 96.94 85 TRP A O 1
ATOM 618 N N . LEU A 1 86 ? 0.948 2.927 -2.588 1.00 96.31 86 LEU A N 1
ATOM 619 C CA . LEU A 1 86 ? 1.281 2.872 -1.174 1.00 96.31 86 LEU A CA 1
ATOM 620 C C . LEU A 1 86 ? 0.205 3.572 -0.345 1.00 96.31 86 LEU A C 1
ATOM 622 O O . LEU A 1 86 ? -0.154 4.722 -0.604 1.00 96.31 86 LEU A O 1
ATOM 626 N N . MET A 1 87 ? -0.253 2.890 0.697 1.00 96.44 87 MET A N 1
ATOM 627 C CA . MET A 1 87 ? -1.007 3.475 1.798 1.00 96.44 87 MET A CA 1
ATOM 628 C C . MET A 1 87 ? -0.280 3.224 3.114 1.00 96.44 87 MET A C 1
ATOM 630 O O . MET A 1 87 ? 0.170 2.107 3.366 1.00 96.44 87 MET A O 1
ATOM 634 N N . CYS A 1 88 ? -0.225 4.235 3.975 1.00 94.19 88 CYS A N 1
ATOM 635 C CA . CYS A 1 88 ? 0.289 4.086 5.333 1.00 94.19 88 CYS A CA 1
ATOM 636 C C . CYS A 1 88 ? -0.878 3.899 6.289 1.00 94.19 88 CYS A C 1
ATOM 638 O O . CYS A 1 88 ? -1.808 4.710 6.302 1.00 94.19 88 CYS A O 1
ATOM 640 N N . ILE A 1 89 ? -0.849 2.833 7.084 1.00 93.44 89 ILE A N 1
ATOM 641 C CA . ILE A 1 89 ? -1.918 2.507 8.031 1.00 93.44 89 ILE A CA 1
ATOM 642 C C . ILE A 1 89 ? -1.375 2.304 9.440 1.00 93.44 89 ILE A C 1
ATOM 644 O O . ILE A 1 89 ? -0.209 1.990 9.626 1.00 93.44 89 ILE A O 1
ATOM 648 N N . VAL A 1 90 ? -2.242 2.399 10.439 1.00 91.00 90 VAL A N 1
ATOM 649 C CA . VAL A 1 90 ? -1.963 1.946 11.809 1.00 91.00 90 VAL A CA 1
ATOM 650 C C . VAL A 1 90 ? -2.977 0.875 12.156 1.00 91.00 90 VAL A C 1
ATOM 652 O O . VAL A 1 90 ? -4.170 1.063 11.908 1.00 91.00 90 VAL A O 1
ATOM 655 N N . LEU A 1 91 ? -2.525 -0.240 12.724 1.00 89.12 91 LEU A N 1
ATOM 656 C CA . LEU A 1 91 ? -3.421 -1.283 13.219 1.00 89.12 91 LEU A CA 1
ATOM 657 C C . LEU A 1 91 ? -3.951 -0.937 14.605 1.00 89.12 91 LEU A C 1
ATOM 659 O O . LEU A 1 91 ? -3.236 -0.344 15.407 1.00 89.12 91 LEU A O 1
ATOM 663 N N . ASN A 1 92 ? -5.186 -1.354 14.895 1.00 83.12 92 ASN A N 1
ATOM 664 C CA . ASN A 1 92 ? -5.771 -1.290 16.238 1.00 83.12 92 ASN A CA 1
ATOM 665 C C . ASN A 1 92 ? -5.644 0.092 16.912 1.00 83.12 92 ASN A C 1
ATOM 667 O O . ASN A 1 92 ? -5.485 0.176 18.128 1.00 83.12 92 ASN A O 1
ATOM 671 N N . ALA A 1 93 ? -5.715 1.177 16.132 1.00 70.69 93 ALA A N 1
ATOM 672 C CA . ALA A 1 93 ? -5.411 2.528 16.607 1.00 70.69 93 ALA A CA 1
ATOM 673 C C . ALA A 1 93 ? -6.269 2.971 17.811 1.00 70.69 93 ALA A C 1
ATOM 675 O O . ALA A 1 93 ? -5.841 3.818 18.584 1.00 70.69 93 ALA A O 1
ATOM 676 N N . GLU A 1 94 ? -7.455 2.383 17.997 1.00 68.38 94 GLU A N 1
ATOM 677 C CA . GLU A 1 94 ? -8.345 2.683 19.129 1.00 68.38 94 GLU A CA 1
ATOM 678 C C . GLU A 1 94 ? -8.029 1.905 20.409 1.00 68.38 94 GLU A C 1
ATOM 680 O O . GLU A 1 94 ? -8.455 2.313 21.484 1.00 68.38 94 GLU A O 1
ATOM 685 N N . LYS A 1 95 ? -7.249 0.819 20.327 1.00 66.19 95 LYS A N 1
ATOM 686 C CA . LYS A 1 95 ? -6.718 0.121 21.511 1.00 66.19 95 LYS A CA 1
ATOM 687 C C . LYS A 1 95 ? -5.492 0.828 22.100 1.00 66.19 95 LYS A C 1
ATOM 689 O O . LYS A 1 95 ? -4.969 0.398 23.126 1.00 66.19 95 LYS A O 1
ATOM 694 N N . ILE A 1 96 ? -4.999 1.883 21.450 1.00 63.25 96 ILE A N 1
ATOM 695 C CA . ILE A 1 96 ? -3.819 2.621 21.895 1.00 63.25 96 ILE A CA 1
ATOM 696 C C . ILE A 1 96 ? -4.229 3.534 23.055 1.00 63.25 96 ILE A C 1
ATOM 698 O O . ILE A 1 96 ? -5.080 4.407 22.900 1.00 63.25 96 ILE A O 1
ATOM 702 N N . SER A 1 97 ? -3.632 3.319 24.231 1.00 58.72 97 SER A N 1
ATOM 703 C CA . SER A 1 97 ? -3.882 4.140 25.421 1.00 58.72 97 SER A CA 1
ATOM 704 C C . SER A 1 97 ? -3.588 5.626 25.159 1.00 58.72 97 SER A C 1
ATOM 706 O O . SER A 1 97 ? -2.628 5.927 24.443 1.00 58.72 97 SER A O 1
ATOM 708 N N . PRO A 1 98 ? -4.343 6.561 25.769 1.00 55.50 98 PRO A N 1
ATOM 709 C CA . PRO A 1 98 ? -4.087 7.992 25.630 1.00 55.50 98 PRO A CA 1
ATOM 710 C C . PRO A 1 98 ? -2.667 8.350 26.099 1.00 55.50 98 PRO A C 1
ATOM 712 O O . PRO A 1 98 ? -2.287 8.046 27.227 1.00 55.50 98 PRO A O 1
ATOM 715 N N . GLY A 1 99 ? -1.881 8.986 25.228 1.00 60.47 99 GLY A N 1
ATOM 716 C CA . GLY A 1 99 ? -0.526 9.462 25.513 1.00 60.47 99 GLY A CA 1
ATOM 717 C C . GLY A 1 99 ? 0.244 9.794 24.228 1.00 60.47 99 GLY A C 1
ATOM 718 O O . GLY A 1 99 ? -0.173 9.373 23.146 1.00 60.47 99 GLY A O 1
ATOM 719 N N . PRO A 1 100 ? 1.361 10.539 24.307 1.00 54.19 100 PRO A N 1
ATOM 720 C CA . PRO A 1 100 ? 2.227 10.791 23.161 1.00 54.19 100 PRO A CA 1
ATOM 721 C C . PRO A 1 100 ? 2.965 9.497 22.797 1.00 54.19 100 PRO A C 1
ATOM 723 O O . PRO A 1 100 ? 4.087 9.252 23.234 1.00 54.19 100 PRO A O 1
ATOM 726 N N . ARG A 1 101 ? 2.312 8.623 22.030 1.00 59.66 101 ARG A N 1
ATOM 727 C CA . ARG A 1 101 ? 2.966 7.475 21.402 1.00 59.66 101 ARG A CA 1
ATOM 728 C C . ARG A 1 101 ? 3.225 7.788 19.943 1.00 59.66 101 ARG A C 1
ATOM 730 O O . ARG A 1 101 ? 2.340 8.252 19.226 1.00 59.66 101 ARG A O 1
ATOM 737 N N . GLN A 1 102 ? 4.445 7.499 19.515 1.00 6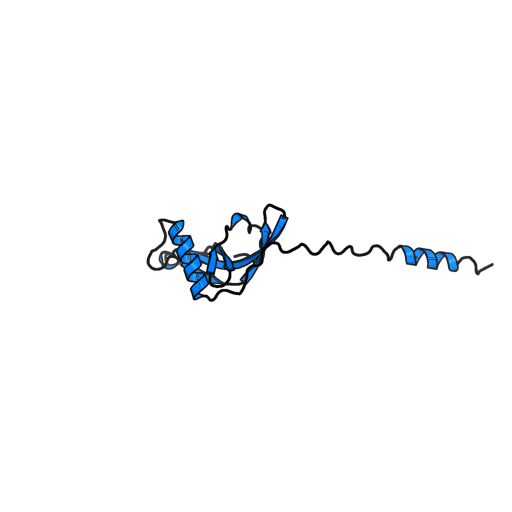1.50 102 GLN A N 1
ATOM 738 C CA . GLN A 1 102 ? 4.799 7.476 18.109 1.00 61.50 102 GLN A CA 1
ATOM 739 C C . GLN A 1 102 ? 3.981 6.355 17.456 1.00 61.50 102 GLN A C 1
ATOM 741 O O . GLN A 1 102 ? 4.123 5.185 17.808 1.00 61.50 102 GLN A O 1
ATOM 746 N N . LEU A 1 103 ? 3.036 6.728 16.593 1.00 72.25 103 LEU A N 1
ATOM 747 C CA . LEU A 1 103 ? 2.255 5.760 15.835 1.00 72.25 103 LEU A CA 1
ATOM 748 C C . LEU A 1 103 ? 3.160 5.179 14.751 1.00 72.25 103 LEU A C 1
ATOM 750 O O . LEU A 1 103 ? 3.629 5.914 13.885 1.00 72.25 103 LEU A O 1
ATOM 754 N N . GLU A 1 104 ? 3.402 3.874 14.798 1.00 77.12 104 GLU A N 1
ATOM 755 C CA . GLU A 1 104 ? 4.179 3.196 13.765 1.00 77.12 104 GLU A CA 1
ATOM 756 C C . GLU A 1 104 ? 3.295 2.966 12.532 1.00 77.12 104 GLU A C 1
ATOM 758 O O . GLU A 1 104 ? 2.353 2.165 12.546 1.00 7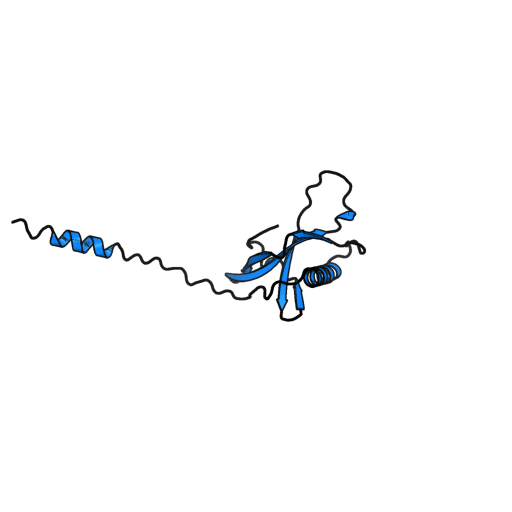7.12 104 GLU A O 1
ATOM 763 N N . GLY A 1 105 ? 3.564 3.728 11.470 1.00 86.31 105 GLY A N 1
ATOM 764 C CA . GLY A 1 105 ? 2.897 3.577 10.185 1.00 86.31 105 GLY A CA 1
ATOM 765 C C . GLY A 1 105 ? 3.366 2.306 9.485 1.00 86.31 105 GLY A C 1
ATOM 766 O O . GLY A 1 105 ? 4.547 2.133 9.211 1.00 86.31 105 GLY A O 1
ATOM 767 N N . ARG A 1 106 ? 2.432 1.417 9.158 1.00 90.69 106 ARG A N 1
ATOM 768 C CA . ARG A 1 106 ? 2.695 0.211 8.374 1.00 90.69 106 ARG A CA 1
ATOM 769 C C . ARG A 1 106 ? 2.407 0.474 6.897 1.00 90.69 106 ARG A C 1
ATOM 771 O O . ARG A 1 106 ? 1.288 0.895 6.581 1.00 90.69 106 ARG A O 1
ATOM 778 N N . PRO A 1 107 ? 3.357 0.192 5.991 1.00 93.75 107 PRO A N 1
ATOM 779 C CA . PRO A 1 107 ? 3.116 0.306 4.564 1.00 93.75 107 PRO A CA 1
ATOM 780 C C . PRO A 1 107 ? 2.217 -0.830 4.075 1.00 93.75 107 PRO A C 1
ATOM 782 O O . PRO A 1 107 ? 2.393 -1.997 4.434 1.00 93.75 107 PRO A O 1
ATOM 785 N N . VAL A 1 108 ? 1.255 -0.488 3.223 1.00 95.38 108 VAL A N 1
ATOM 786 C CA . VAL A 1 108 ? 0.463 -1.447 2.456 1.00 95.38 108 VAL A CA 1
ATOM 787 C C . VAL A 1 108 ? 0.491 -1.052 0.992 1.00 95.38 108 VAL A C 1
ATOM 789 O O . VAL A 1 108 ? 0.093 0.052 0.626 1.00 95.38 108 VAL A O 1
ATOM 792 N N . TYR A 1 109 ? 0.939 -1.981 0.158 1.00 95.56 109 TYR A N 1
ATOM 793 C CA . TYR A 1 109 ? 1.059 -1.790 -1.279 1.00 95.56 109 TYR A CA 1
ATOM 794 C C . TYR A 1 109 ? -0.140 -2.415 -1.982 1.00 95.56 109 TYR A C 1
ATOM 796 O O . TYR A 1 109 ? -0.486 -3.573 -1.739 1.00 95.56 109 TYR A O 1
ATOM 804 N N . LEU A 1 110 ? -0.777 -1.649 -2.861 1.00 96.75 110 LEU A N 1
ATOM 805 C CA . LEU A 1 110 ? -1.990 -2.033 -3.568 1.00 96.75 110 LEU A CA 1
ATOM 806 C C . LEU A 1 110 ? -1.772 -2.010 -5.078 1.00 96.75 110 LEU A C 1
ATOM 808 O O . LEU A 1 110 ? -1.076 -1.147 -5.613 1.00 96.75 110 LEU A O 1
ATOM 812 N N . ARG A 1 111 ? -2.441 -2.916 -5.786 1.00 96.00 111 ARG A N 1
ATOM 813 C CA . ARG A 1 111 ? -2.572 -2.860 -7.245 1.00 96.00 111 ARG A CA 1
ATOM 814 C C . ARG A 1 111 ? -4.022 -2.913 -7.660 1.00 96.00 111 ARG A C 1
ATOM 816 O O . ARG A 1 111 ? -4.787 -3.728 -7.144 1.00 96.00 111 ARG A O 1
ATOM 823 N N . SER A 1 112 ? -4.359 -2.094 -8.643 1.00 96.69 112 SER A N 1
ATOM 824 C CA . SER A 1 112 ? -5.663 -2.106 -9.288 1.00 96.69 112 SER A CA 1
ATOM 825 C C . SER A 1 112 ? -5.598 -2.927 -10.573 1.00 96.69 112 SER A C 1
ATOM 827 O O . SER A 1 112 ? -4.760 -2.677 -11.439 1.00 96.69 112 SER A O 1
ATOM 829 N N . ARG A 1 113 ? -6.502 -3.896 -10.726 1.00 90.94 113 ARG A N 1
ATOM 830 C CA . ARG A 1 113 ? -6.671 -4.698 -11.946 1.00 90.94 113 ARG A CA 1
ATOM 831 C C . ARG A 1 113 ? -8.134 -4.653 -12.373 1.00 90.94 113 ARG A C 1
ATOM 833 O O . ARG A 1 113 ? -8.971 -5.391 -11.862 1.00 90.94 113 ARG A O 1
ATOM 840 N N . GLY A 1 114 ? -8.458 -3.751 -13.298 1.00 85.62 114 GLY A N 1
ATOM 841 C CA . GLY A 1 114 ? -9.840 -3.522 -13.721 1.00 85.62 114 GLY A CA 1
ATOM 842 C C . GLY A 1 114 ? -10.716 -3.059 -12.553 1.00 85.62 114 GLY A C 1
ATOM 843 O O . GLY A 1 114 ? -10.590 -1.926 -12.092 1.00 85.62 114 GLY A O 1
ATOM 844 N N . ARG A 1 115 ? -11.615 -3.933 -12.082 1.00 86.31 115 ARG A N 1
ATOM 845 C CA . ARG A 1 115 ? -12.508 -3.649 -10.943 1.00 86.31 115 ARG A CA 1
ATOM 846 C C . ARG A 1 115 ? -11.928 -4.060 -9.588 1.00 86.31 115 ARG A C 1
ATOM 848 O O . ARG A 1 115 ? -12.434 -3.586 -8.571 1.00 86.31 115 ARG A O 1
ATOM 855 N N . ASP A 1 116 ? -10.870 -4.863 -9.578 1.00 94.00 116 ASP A N 1
ATOM 856 C CA . ASP A 1 116 ? -10.294 -5.417 -8.357 1.00 94.00 116 ASP A CA 1
ATOM 857 C C . ASP A 1 116 ? -9.141 -4.565 -7.831 1.00 94.00 116 ASP A C 1
ATOM 859 O O . ASP A 1 116 ? -8.359 -3.998 -8.597 1.00 94.00 116 ASP A O 1
ATOM 863 N N . VAL A 1 117 ? -9.019 -4.512 -6.505 1.00 97.12 117 VAL A N 1
ATOM 864 C CA . VAL A 1 117 ? -7.865 -3.948 -5.799 1.00 97.12 117 VAL A CA 1
ATOM 865 C C . VAL A 1 117 ? -7.304 -5.039 -4.901 1.00 97.12 117 VAL A C 1
ATOM 867 O O . VAL A 1 117 ? -8.043 -5.644 -4.123 1.00 97.12 117 VAL A O 1
ATOM 870 N N . VAL A 1 118 ? -6.008 -5.309 -5.020 1.00 95.75 118 VAL A N 1
ATOM 871 C CA . VAL A 1 118 ? -5.329 -6.376 -4.274 1.00 95.75 118 VAL A CA 1
ATOM 872 C C . VAL A 1 118 ? -4.139 -5.824 -3.507 1.00 95.75 118 VAL A C 1
ATOM 874 O O . VAL A 1 118 ? -3.442 -4.941 -4.003 1.00 95.75 118 VAL A O 1
ATOM 877 N N . VAL A 1 119 ? -3.898 -6.362 -2.312 1.00 95.06 119 VAL A N 1
ATOM 878 C CA . VAL A 1 119 ? -2.663 -6.110 -1.562 1.00 95.06 119 VAL A CA 1
ATOM 879 C C . VAL A 1 119 ? -1.554 -6.969 -2.157 1.00 95.06 119 VAL A C 1
ATOM 881 O O . VAL A 1 119 ? -1.723 -8.182 -2.291 1.00 95.06 119 VAL A O 1
ATOM 884 N N . VAL A 1 120 ? -0.432 -6.351 -2.516 1.00 92.62 120 VAL A N 1
ATOM 885 C CA . VAL A 1 120 ? 0.761 -7.070 -2.980 1.00 92.62 120 VAL A CA 1
ATOM 886 C C . VAL A 1 120 ? 1.738 -7.300 -1.820 1.00 92.62 120 VAL A C 1
ATOM 888 O O . VAL A 1 120 ? 1.743 -6.512 -0.871 1.00 92.62 120 VAL A O 1
ATOM 891 N N . PRO A 1 121 ? 2.542 -8.380 -1.850 1.00 87.75 121 PRO A N 1
ATOM 892 C CA . PRO A 1 121 ? 3.527 -8.656 -0.805 1.00 87.75 121 PRO A CA 1
ATOM 893 C C . PRO A 1 121 ? 4.507 -7.495 -0.635 1.00 87.75 121 PRO A C 1
ATOM 895 O O . PRO A 1 121 ? 5.010 -6.980 -1.630 1.00 87.75 121 PRO A O 1
ATOM 898 N N . ALA A 1 122 ? 4.780 -7.106 0.612 1.00 86.12 122 ALA A N 1
ATOM 899 C CA . ALA A 1 122 ? 5.681 -5.999 0.938 1.00 86.12 122 ALA A CA 1
ATOM 900 C C . ALA A 1 122 ? 7.167 -6.341 0.717 1.00 86.12 122 ALA A C 1
ATOM 902 O O . ALA A 1 122 ? 7.979 -5.430 0.596 1.00 86.12 122 ALA A O 1
ATOM 903 N N . ASP A 1 123 ? 7.515 -7.628 0.615 1.00 82.62 123 ASP A N 1
ATOM 904 C CA . ASP A 1 123 ? 8.902 -8.106 0.505 1.00 82.62 123 ASP A CA 1
ATOM 905 C C . ASP A 1 123 ? 9.642 -7.506 -0.701 1.00 82.62 123 ASP A C 1
ATOM 907 O O . ASP A 1 123 ? 10.838 -7.236 -0.623 1.00 82.62 123 ASP A O 1
ATOM 911 N N . ASN A 1 124 ? 8.903 -7.211 -1.777 1.00 75.75 124 ASN A N 1
ATOM 912 C CA . ASN A 1 124 ? 9.410 -6.590 -3.005 1.00 75.75 124 ASN A CA 1
ATOM 913 C C . ASN A 1 124 ? 9.503 -5.051 -2.936 1.00 75.75 124 ASN A C 1
ATOM 915 O O . ASN A 1 124 ? 9.747 -4.411 -3.953 1.00 75.75 124 ASN A O 1
ATOM 919 N N . TRP A 1 125 ? 9.240 -4.432 -1.781 1.00 84.75 125 TRP A N 1
ATOM 920 C CA . TRP A 1 125 ? 9.090 -2.974 -1.657 1.00 84.75 125 TRP A CA 1
ATOM 921 C C . TRP A 1 125 ? 9.980 -2.350 -0.582 1.00 84.75 125 TRP A C 1
ATOM 923 O O . TRP A 1 125 ? 9.790 -1.185 -0.228 1.00 84.75 125 TRP A O 1
ATOM 933 N N . GLN A 1 126 ? 10.968 -3.090 -0.078 1.00 82.69 126 GLN A N 1
ATOM 934 C CA . GLN A 1 126 ? 11.898 -2.606 0.951 1.00 82.69 126 GLN A CA 1
ATOM 935 C C . GLN A 1 126 ? 12.633 -1.327 0.518 1.00 82.69 126 GLN A C 1
ATOM 937 O O . GLN A 1 126 ? 12.774 -0.392 1.311 1.00 82.69 126 GLN A O 1
ATOM 942 N N . ASP A 1 127 ? 12.993 -1.247 -0.764 1.00 84.75 127 ASP A N 1
ATOM 943 C CA . ASP A 1 127 ? 13.685 -0.102 -1.369 1.00 84.75 127 ASP A CA 1
ATOM 944 C C . ASP A 1 127 ? 12.738 0.852 -2.104 1.00 84.75 127 ASP A C 1
ATOM 946 O O . ASP A 1 127 ? 13.170 1.720 -2.861 1.00 84.75 127 ASP A O 1
ATOM 950 N N . SER A 1 128 ? 11.427 0.694 -1.903 1.00 85.56 128 SER A N 1
ATOM 951 C CA . SER A 1 128 ? 10.453 1.554 -2.562 1.00 85.56 128 SER A CA 1
ATOM 952 C C . SER A 1 128 ? 10.520 2.998 -2.073 1.00 85.56 128 SER A C 1
ATOM 954 O O . SER A 1 128 ? 10.867 3.285 -0.922 1.00 85.56 128 SER A O 1
ATOM 956 N N . SER A 1 129 ? 10.142 3.906 -2.969 1.00 86.62 129 SER A N 1
ATOM 957 C CA . SER A 1 129 ? 9.925 5.316 -2.665 1.00 86.62 129 SER A CA 1
ATOM 958 C C . SER A 1 129 ? 8.562 5.760 -3.207 1.00 86.62 129 SER A C 1
ATOM 960 O O . SER A 1 129 ? 8.241 5.427 -4.356 1.00 86.62 129 SER A O 1
ATOM 962 N N . PRO A 1 130 ? 7.750 6.500 -2.424 1.00 87.75 130 PRO A N 1
ATOM 963 C CA . PRO A 1 130 ? 8.005 6.935 -1.041 1.00 87.75 130 PRO A CA 1
ATOM 964 C C . PRO A 1 130 ? 7.835 5.804 -0.003 1.00 87.75 130 PRO A C 1
ATOM 966 O O . PRO A 1 130 ? 7.363 4.722 -0.345 1.00 87.75 130 PRO A O 1
ATOM 969 N N . LYS A 1 131 ? 8.201 6.066 1.264 1.00 88.44 131 LYS A N 1
ATOM 970 C CA . LYS A 1 131 ? 7.968 5.179 2.423 1.00 88.44 131 LYS A CA 1
ATOM 971 C C . LYS A 1 131 ? 6.929 5.767 3.388 1.00 88.44 131 LYS A C 1
ATOM 973 O O . LYS A 1 131 ? 6.645 6.965 3.339 1.00 88.44 131 LYS A O 1
ATOM 978 N N . CYS A 1 132 ? 6.379 4.901 4.239 1.00 87.44 132 CYS A N 1
ATOM 979 C CA . CYS A 1 132 ? 5.820 5.291 5.532 1.00 87.44 132 CYS A CA 1
ATOM 980 C C . CYS A 1 132 ? 6.980 5.470 6.527 1.00 87.44 132 CYS A C 1
ATOM 982 O O . CYS A 1 132 ? 6.814 6.302 7.433 1.00 87.44 132 CYS A O 1
#